Protein AF-A0A934SP46-F1 (afdb_m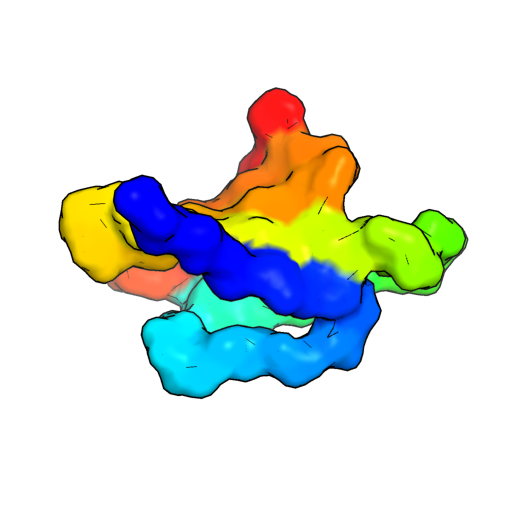onomer_lite)

Foldseek 3Di:
DDFFDKDALVDDDPPPDDPLQVVVSVVVSVVCVVDPRVPKMWTWDADPNWIWIAIPQQWIWTQDPVRHIDIDGD

Secondary structure (DSSP, 8-state):
--PPEEEETTSPPPTTS-HHHHHHHHHHHHHTTTS--TT-EEEEEEETTEEEEEETTSEEEEE-TTS-EEEEE-

Structure (mmCIF, N/CA/C/O backbone):
data_AF-A0A934SP46-F1
#
_entry.id   AF-A0A934SP46-F1
#
loop_
_atom_site.group_PDB
_atom_site.id
_atom_site.type_symbol
_atom_site.label_atom_id
_atom_site.label_alt_id
_atom_site.label_comp_id
_atom_site.label_asym_id
_atom_site.label_entity_id
_atom_site.label_seq_id
_atom_site.pdbx_PDB_ins_code
_atom_site.Cartn_x
_atom_site.Cartn_y
_atom_site.Cartn_z
_atom_site.occupancy
_atom_site.B_iso_or_equiv
_atom_site.auth_seq_id
_atom_site.auth_comp_id
_atom_site.auth_asym_id
_atom_site.auth_atom_id
_atom_site.pdbx_PDB_model_num
ATOM 1 N N . MET A 1 1 ? 3.911 -4.210 21.029 1.00 41.44 1 MET A N 1
ATOM 2 C CA . MET A 1 1 ? 4.082 -3.575 19.707 1.00 41.44 1 MET A CA 1
ATOM 3 C C . MET A 1 1 ? 3.599 -4.569 18.667 1.00 41.44 1 MET A C 1
ATOM 5 O O . MET A 1 1 ? 4.120 -5.676 18.648 1.00 41.44 1 MET A O 1
ATOM 9 N N . GLN A 1 2 ? 2.547 -4.255 17.911 1.00 51.62 2 GLN A N 1
ATOM 10 C CA . GLN A 1 2 ? 2.056 -5.157 16.866 1.00 51.62 2 GLN A CA 1
ATOM 11 C C . GLN A 1 2 ? 2.917 -4.919 15.622 1.00 51.62 2 GLN A C 1
ATOM 13 O O . GLN A 1 2 ? 2.861 -3.836 15.048 1.00 51.62 2 GLN A O 1
ATOM 18 N N . LEU A 1 3 ? 3.766 -5.890 15.266 1.00 59.75 3 LEU A N 1
ATOM 19 C CA . LEU A 1 3 ? 4.481 -5.870 13.989 1.00 59.75 3 LEU A CA 1
ATO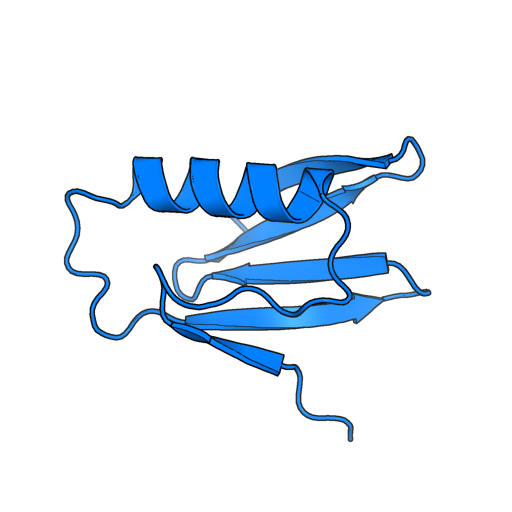M 20 C C . LEU A 1 3 ? 3.440 -5.738 12.866 1.00 59.75 3 LEU A C 1
ATOM 22 O O . LEU A 1 3 ? 2.488 -6.521 12.820 1.00 59.75 3 LEU A O 1
ATOM 26 N N . GLY A 1 4 ? 3.611 -4.746 11.989 1.00 76.50 4 GLY A N 1
ATOM 27 C CA . GLY A 1 4 ? 2.822 -4.626 10.765 1.00 76.50 4 GLY A CA 1
ATOM 28 C C . GLY A 1 4 ? 2.915 -5.901 9.923 1.00 76.50 4 GLY A C 1
ATOM 29 O O . GLY A 1 4 ? 3.891 -6.650 10.004 1.00 76.50 4 GLY A O 1
ATOM 30 N N . THR A 1 5 ? 1.884 -6.184 9.129 1.00 92.88 5 THR A N 1
ATOM 31 C CA . THR A 1 5 ? 1.923 -7.324 8.201 1.00 92.88 5 THR A CA 1
ATOM 32 C C . THR A 1 5 ? 2.862 -6.967 7.055 1.00 92.88 5 THR A C 1
ATOM 34 O O . THR A 1 5 ? 2.691 -5.905 6.470 1.00 92.88 5 THR A O 1
ATOM 37 N N . ARG A 1 6 ? 3.838 -7.820 6.729 1.00 96.12 6 ARG A N 1
ATOM 38 C CA . ARG A 1 6 ? 4.755 -7.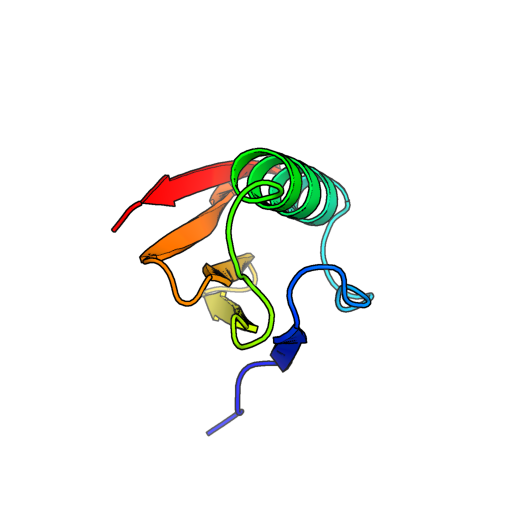602 5.598 1.00 96.12 6 ARG A CA 1
ATOM 39 C C . ARG A 1 6 ? 4.640 -8.729 4.584 1.00 96.12 6 ARG A C 1
ATOM 41 O O . ARG A 1 6 ? 4.563 -9.889 4.984 1.00 96.12 6 ARG A O 1
ATOM 48 N N . TRP A 1 7 ? 4.653 -8.399 3.297 1.00 97.69 7 TRP A N 1
ATOM 49 C CA . TRP A 1 7 ? 4.585 -9.372 2.199 1.00 97.69 7 TRP A CA 1
ATOM 50 C C . TRP A 1 7 ? 5.418 -8.891 0.996 1.00 97.69 7 TRP A C 1
ATOM 52 O O . TRP A 1 7 ? 5.727 -7.703 0.919 1.00 97.69 7 TRP A O 1
ATOM 62 N N . PRO A 1 8 ? 5.890 -9.789 0.108 1.00 98.06 8 PRO A N 1
ATOM 63 C CA . PRO A 1 8 ? 6.622 -9.387 -1.098 1.00 98.06 8 PRO A CA 1
ATOM 64 C C . PRO A 1 8 ? 5.726 -8.680 -2.118 1.00 98.06 8 PRO A C 1
ATOM 66 O O . PRO A 1 8 ? 4.525 -8.951 -2.175 1.00 98.06 8 PRO A O 1
ATOM 69 N N . VAL A 1 9 ? 6.337 -7.854 -2.970 1.00 98.12 9 VAL A N 1
ATOM 70 C CA . VAL A 1 9 ? 5.729 -7.410 -4.236 1.00 98.12 9 VAL A CA 1
ATOM 71 C C . VAL A 1 9 ? 5.300 -8.630 -5.063 1.00 98.12 9 VAL A C 1
ATOM 73 O O . VAL A 1 9 ? 6.013 -9.633 -5.123 1.00 98.12 9 VAL A O 1
ATOM 76 N N . GLY A 1 10 ? 4.097 -8.581 -5.636 1.00 97.06 10 GLY A N 1
ATOM 77 C CA . GLY A 1 10 ? 3.464 -9.686 -6.360 1.00 97.06 10 GLY A CA 1
ATOM 78 C C . GLY A 1 10 ? 2.903 -10.795 -5.458 1.00 97.06 10 GLY A C 1
ATOM 79 O O . GLY A 1 10 ? 2.298 -11.743 -5.956 1.00 97.06 10 GLY A O 1
ATOM 80 N N . GLY A 1 11 ? 3.074 -10.690 -4.136 1.00 96.94 11 GLY A N 1
ATOM 81 C CA . GLY A 1 11 ? 2.573 -11.655 -3.159 1.00 96.94 11 GLY A CA 1
ATOM 82 C C . GLY A 1 11 ? 1.060 -11.593 -2.921 1.00 96.94 11 GLY A C 1
ATOM 83 O O . GLY A 1 11 ? 0.330 -10.772 -3.484 1.00 96.94 11 GLY A O 1
ATOM 84 N N . GLU A 1 12 ? 0.581 -12.478 -2.044 1.00 96.88 12 GLU A N 1
ATOM 85 C CA . GLU A 1 12 ? -0.804 -12.450 -1.571 1.00 96.88 12 GLU A CA 1
ATOM 86 C C . GLU A 1 12 ? -1.026 -11.257 -0.631 1.00 96.88 12 GLU A C 1
ATOM 88 O O . GLU A 1 12 ? -0.336 -11.095 0.379 1.00 96.88 12 GLU A O 1
ATOM 93 N N . THR A 1 13 ? -2.007 -10.421 -0.967 1.00 96.81 13 THR A N 1
ATOM 94 C CA . THR A 1 13 ? -2.419 -9.284 -0.143 1.00 96.81 13 THR A CA 1
ATOM 95 C C . THR A 1 13 ? -3.204 -9.758 1.086 1.00 96.81 13 THR A C 1
ATOM 97 O O . THR A 1 13 ? -4.042 -10.652 0.955 1.00 96.81 13 THR A O 1
ATOM 100 N N . PRO A 1 14 ? -3.028 -9.144 2.273 1.00 95.31 14 PRO A N 1
ATOM 101 C CA . PRO A 1 14 ? -3.797 -9.508 3.461 1.00 95.31 14 PRO A CA 1
ATOM 102 C C . PRO A 1 14 ? -5.315 -9.432 3.236 1.00 95.31 14 PRO A C 1
ATOM 104 O O . PRO A 1 14 ? -5.830 -8.378 2.878 1.00 95.31 14 PRO A O 1
ATOM 107 N N . ALA A 1 15 ? -6.045 -10.505 3.563 1.00 93.38 15 ALA A N 1
ATOM 108 C CA . ALA A 1 15 ? -7.494 -10.632 3.323 1.00 93.38 15 ALA A CA 1
ATOM 109 C C . ALA A 1 15 ? -8.381 -9.563 4.000 1.00 93.38 15 ALA A C 1
ATOM 111 O O . ALA A 1 15 ? -9.559 -9.438 3.689 1.00 93.38 15 ALA A O 1
ATOM 112 N N . ARG A 1 16 ? -7.829 -8.803 4.952 1.00 92.06 16 ARG A N 1
ATOM 113 C CA . ARG A 1 16 ? -8.511 -7.692 5.638 1.00 92.06 16 ARG A CA 1
ATOM 114 C C . ARG A 1 16 ? -8.439 -6.358 4.886 1.00 92.06 16 ARG A C 1
ATOM 116 O O . ARG A 1 16 ? -8.967 -5.369 5.389 1.00 92.06 16 ARG A O 1
ATOM 123 N N . LEU A 1 17 ? -7.702 -6.289 3.777 1.00 96.38 17 LEU A N 1
ATOM 124 C CA . LEU A 1 17 ? -7.595 -5.070 2.985 1.00 96.38 17 LEU A CA 1
ATOM 125 C C . LEU A 1 17 ? -8.888 -4.831 2.192 1.00 96.38 17 LEU A C 1
ATOM 127 O O . LEU A 1 17 ? -9.398 -5.773 1.591 1.00 96.38 17 LEU A O 1
ATOM 131 N N . PRO A 1 18 ? -9.400 -3.590 2.160 1.00 96.56 18 PRO A N 1
ATOM 132 C CA . PRO A 1 18 ? -10.474 -3.213 1.246 1.00 96.56 18 PRO A CA 1
ATOM 133 C C . PRO A 1 18 ? -10.058 -3.393 -0.217 1.00 96.56 18 PRO A C 1
ATOM 135 O O . PRO A 1 18 ? -8.901 -3.142 -0.562 1.00 96.56 18 PRO A O 1
ATOM 138 N N . ASP A 1 19 ? -11.013 -3.734 -1.085 1.00 97.50 19 ASP A N 1
ATOM 139 C CA . ASP A 1 19 ? -10.761 -3.956 -2.516 1.00 97.50 19 ASP A CA 1
ATOM 140 C C . ASP A 1 19 ? -10.129 -2.739 -3.209 1.00 97.50 19 ASP A C 1
ATOM 142 O O . ASP A 1 19 ? -9.267 -2.904 -4.067 1.00 97.50 19 ASP A O 1
ATOM 146 N N . THR A 1 20 ? -10.485 -1.515 -2.799 1.00 97.88 20 THR A N 1
ATOM 147 C CA . THR A 1 20 ? -9.889 -0.278 -3.338 1.00 97.88 20 THR A CA 1
ATOM 148 C C . THR A 1 20 ? -8.395 -0.177 -3.039 1.00 97.88 20 THR A C 1
ATOM 150 O O . THR A 1 20 ? -7.616 0.231 -3.895 1.00 97.88 20 THR A O 1
ATOM 153 N N . VAL A 1 21 ? -7.962 -0.622 -1.856 1.00 98.31 21 VAL A N 1
ATOM 154 C CA . VAL A 1 21 ? -6.539 -0.665 -1.488 1.00 98.31 21 VAL A CA 1
ATOM 155 C C . VAL A 1 21 ? -5.819 -1.771 -2.251 1.00 98.31 21 VAL A C 1
ATOM 157 O O . VAL A 1 21 ? -4.693 -1.570 -2.695 1.00 98.31 21 VAL A O 1
ATOM 160 N N . VAL A 1 22 ? -6.460 -2.930 -2.437 1.00 98.38 22 VAL A N 1
ATOM 161 C CA . VAL A 1 22 ? -5.896 -4.021 -3.248 1.00 98.38 22 VAL A CA 1
ATOM 162 C C . VAL A 1 22 ? -5.711 -3.577 -4.700 1.00 98.38 22 VAL A C 1
ATOM 164 O O . VAL A 1 22 ? -4.659 -3.846 -5.274 1.00 98.38 22 VAL A O 1
ATOM 167 N N . ALA A 1 23 ? -6.679 -2.860 -5.275 1.00 98.38 23 ALA A N 1
ATOM 168 C CA . ALA A 1 23 ? -6.568 -2.294 -6.616 1.00 98.38 23 ALA A CA 1
ATOM 169 C C . ALA A 1 23 ? -5.376 -1.329 -6.725 1.00 98.38 23 ALA A C 1
ATOM 171 O O . ALA A 1 23 ? -4.521 -1.533 -7.584 1.00 98.38 23 ALA A O 1
ATOM 172 N N . ALA A 1 24 ? -5.243 -0.378 -5.794 1.00 98.44 24 ALA A N 1
ATOM 173 C CA . ALA A 1 24 ? -4.111 0.552 -5.763 1.00 98.44 24 ALA A CA 1
ATOM 174 C C . ALA A 1 24 ? -2.752 -0.160 -5.606 1.00 98.44 24 ALA A C 1
ATOM 176 O O . ALA A 1 24 ? -1.776 0.228 -6.240 1.00 98.44 24 ALA A O 1
ATOM 177 N N . ILE A 1 25 ? -2.673 -1.237 -4.809 1.00 98.50 25 ILE A N 1
ATOM 178 C CA . ILE A 1 25 ? -1.457 -2.066 -4.716 1.00 98.50 25 ILE A CA 1
ATOM 179 C C . ILE A 1 25 ? -1.106 -2.632 -6.092 1.00 98.50 25 ILE A C 1
ATOM 181 O O . ILE A 1 25 ? 0.040 -2.532 -6.512 1.00 98.50 25 ILE A O 1
ATOM 185 N N . ARG A 1 26 ? -2.079 -3.207 -6.809 1.00 98.38 26 ARG A N 1
ATOM 186 C CA . ARG A 1 26 ? -1.839 -3.791 -8.138 1.00 98.38 26 ARG A CA 1
A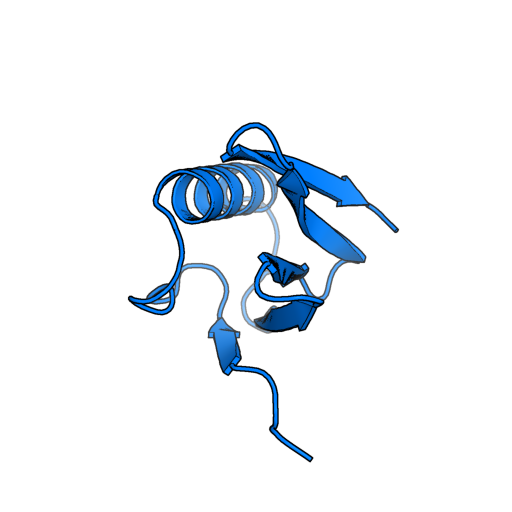TOM 187 C C . ARG A 1 26 ? -1.438 -2.750 -9.177 1.00 98.38 26 ARG A C 1
ATOM 189 O O . ARG A 1 26 ? -0.622 -3.064 -10.036 1.00 98.38 26 ARG A O 1
ATOM 196 N N . GLU A 1 27 ? -1.980 -1.540 -9.090 1.00 98.44 27 GLU A N 1
ATOM 197 C CA . GLU A 1 27 ? -1.570 -0.419 -9.940 1.00 98.44 27 GLU A CA 1
ATOM 198 C C . GLU A 1 27 ? -0.102 -0.056 -9.698 1.00 98.44 27 GLU A C 1
ATOM 200 O O . GLU A 1 27 ? 0.681 -0.078 -10.644 1.00 98.44 27 GLU A O 1
ATOM 205 N N . VAL A 1 28 ? 0.306 0.148 -8.441 1.00 98.31 28 VAL A N 1
ATOM 206 C CA . VAL A 1 28 ? 1.713 0.433 -8.104 1.00 98.31 28 VAL A CA 1
ATOM 207 C C . VAL A 1 28 ? 2.633 -0.720 -8.518 1.00 98.31 28 VAL A C 1
ATOM 209 O O . VAL A 1 28 ? 3.703 -0.488 -9.075 1.00 98.31 28 VAL A O 1
ATOM 212 N N . GLU A 1 29 ? 2.231 -1.976 -8.297 1.00 98.38 29 GLU A N 1
ATOM 213 C CA . GLU A 1 29 ? 3.009 -3.145 -8.733 1.00 98.38 29 GLU A CA 1
ATOM 214 C C . GLU A 1 29 ? 3.211 -3.184 -10.255 1.00 98.38 29 GLU A C 1
ATOM 216 O O . GLU A 1 29 ? 4.269 -3.615 -10.714 1.00 98.38 29 GLU A O 1
ATOM 221 N N . ALA A 1 30 ? 2.235 -2.713 -11.037 1.00 98.25 30 ALA A N 1
ATOM 222 C CA . ALA A 1 30 ? 2.366 -2.600 -12.486 1.00 98.25 30 ALA A CA 1
ATOM 223 C C . ALA A 1 30 ? 3.351 -1.492 -12.897 1.00 98.25 30 ALA A C 1
ATOM 225 O O . ALA A 1 30 ? 4.096 -1.678 -13.857 1.00 98.25 30 ALA A O 1
ATOM 226 N N . GLU A 1 31 ? 3.405 -0.375 -12.165 1.00 97.00 31 GLU A N 1
ATOM 227 C CA . GLU A 1 31 ? 4.351 0.722 -12.429 1.00 97.00 31 GLU A CA 1
ATOM 228 C C . GLU A 1 31 ? 5.814 0.318 -12.201 1.00 97.00 31 GLU A C 1
ATOM 230 O O . GLU A 1 31 ? 6.716 0.836 -12.860 1.00 97.00 31 GLU A O 1
ATOM 235 N N . VAL A 1 32 ? 6.061 -0.623 -11.285 1.00 96.44 32 VAL A N 1
ATOM 236 C CA . VAL A 1 32 ? 7.412 -1.096 -10.936 1.00 96.44 32 VAL A CA 1
ATOM 237 C C . VAL A 1 32 ? 7.758 -2.450 -11.558 1.00 96.44 32 VAL A C 1
ATOM 239 O O . VAL A 1 32 ? 8.791 -3.030 -11.226 1.00 96.44 32 VAL A O 1
ATOM 242 N N . ALA A 1 33 ? 6.923 -2.960 -12.468 1.00 95.81 33 ALA A N 1
ATOM 243 C CA . ALA A 1 33 ? 7.087 -4.284 -13.071 1.00 95.81 33 ALA A CA 1
ATOM 244 C C . ALA A 1 33 ? 8.398 -4.443 -13.867 1.00 95.81 33 ALA A C 1
ATOM 246 O O . ALA A 1 33 ? 8.916 -5.554 -13.975 1.00 95.81 33 ALA A O 1
ATOM 247 N N . ASP A 1 34 ? 8.950 -3.342 -14.386 1.00 96.38 34 ASP A N 1
ATOM 248 C CA . ASP A 1 34 ? 10.212 -3.321 -15.139 1.00 96.38 34 ASP A CA 1
ATOM 249 C C . ASP A 1 34 ? 11.468 -3.200 -14.242 1.00 96.38 34 ASP A C 1
ATOM 251 O O . ASP A 1 34 ? 12.594 -3.162 -14.745 1.00 96.38 34 ASP A O 1
ATOM 255 N N . LEU A 1 35 ? 11.304 -3.127 -12.914 1.00 96.44 35 LEU A N 1
ATOM 256 C CA . LEU A 1 35 ? 12.393 -3.022 -11.936 1.00 96.44 35 LEU A CA 1
ATOM 257 C C . LEU A 1 35 ? 12.687 -4.373 -11.259 1.00 96.44 35 LEU A C 1
ATOM 259 O O . LEU A 1 35 ? 11.825 -5.246 -11.164 1.00 96.44 35 LEU A O 1
ATOM 263 N N . ASP A 1 36 ? 13.896 -4.537 -10.706 1.00 96.81 36 ASP A N 1
ATOM 264 C CA . ASP A 1 36 ? 14.200 -5.676 -9.824 1.00 96.81 36 ASP A CA 1
ATOM 265 C C . ASP A 1 36 ? 13.597 -5.452 -8.428 1.00 96.81 36 ASP A C 1
ATOM 267 O O . ASP A 1 36 ? 14.216 -4.873 -7.530 1.00 96.81 36 ASP A O 1
ATOM 271 N N . THR A 1 37 ? 12.364 -5.926 -8.256 1.00 97.25 37 THR A N 1
ATOM 272 C CA . THR A 1 37 ? 11.596 -5.839 -7.008 1.00 97.25 37 THR A CA 1
ATOM 273 C C . THR A 1 37 ? 11.711 -7.099 -6.141 1.00 97.25 37 THR A C 1
ATOM 275 O O . THR A 1 37 ? 10.990 -7.235 -5.153 1.00 97.25 37 THR A O 1
ATOM 278 N N . THR A 1 38 ? 12.657 -8.009 -6.433 1.00 96.31 38 THR A N 1
ATOM 279 C CA . THR A 1 38 ? 12.803 -9.317 -5.750 1.00 96.31 38 THR A CA 1
ATOM 280 C C . THR A 1 38 ? 12.868 -9.202 -4.222 1.00 96.31 38 THR A C 1
ATOM 282 O O . THR A 1 38 ? 12.355 -10.057 -3.496 1.00 96.31 38 THR A O 1
ATOM 285 N N 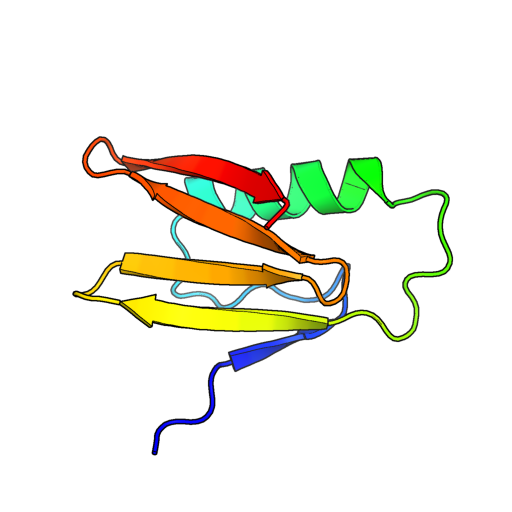. ASN A 1 39 ? 13.500 -8.139 -3.718 1.00 96.75 39 ASN A N 1
ATOM 286 C CA . ASN A 1 39 ? 13.658 -7.900 -2.282 1.00 96.75 39 ASN A CA 1
ATOM 287 C C . ASN A 1 39 ? 12.649 -6.905 -1.699 1.00 96.75 39 ASN A C 1
ATOM 289 O O . ASN A 1 39 ? 12.655 -6.709 -0.484 1.00 96.75 39 ASN A O 1
ATOM 293 N N . TRP A 1 40 ? 11.795 -6.300 -2.527 1.00 98.00 40 TRP A N 1
ATOM 294 C CA . TRP A 1 40 ? 10.864 -5.265 -2.094 1.00 98.00 40 TRP A CA 1
ATOM 295 C C . TRP A 1 40 ? 9.703 -5.873 -1.316 1.00 98.00 40 TRP A C 1
ATOM 297 O O . TRP A 1 40 ? 9.178 -6.949 -1.634 1.00 98.00 40 TRP A O 1
ATOM 307 N N . ARG A 1 41 ? 9.299 -5.168 -0.267 1.00 98.00 41 ARG A N 1
ATOM 308 C CA . ARG A 1 41 ? 8.224 -5.553 0.633 1.00 98.00 41 ARG A CA 1
ATOM 309 C C . ARG A 1 41 ? 7.202 -4.441 0.735 1.00 98.00 41 ARG A C 1
ATOM 311 O O . ARG A 1 41 ? 7.534 -3.269 0.866 1.00 98.00 41 ARG A O 1
ATOM 318 N N . TRP A 1 42 ? 5.954 -4.868 0.784 1.00 98.25 42 TRP A N 1
ATOM 319 C CA . TRP A 1 42 ? 4.866 -4.086 1.327 1.00 98.25 42 TRP A CA 1
ATOM 320 C C . TRP A 1 42 ? 4.839 -4.226 2.849 1.00 98.25 42 TRP A C 1
ATOM 322 O O . TRP A 1 42 ? 5.110 -5.305 3.391 1.00 98.25 42 TRP A O 1
ATOM 332 N N . THR A 1 43 ? 4.467 -3.153 3.537 1.00 97.31 43 THR A N 1
ATOM 333 C CA . THR A 1 43 ? 4.229 -3.110 4.980 1.00 97.31 43 THR A CA 1
ATOM 334 C C . THR A 1 43 ? 2.854 -2.509 5.242 1.00 97.31 43 THR A C 1
ATOM 336 O O . THR A 1 43 ? 2.583 -1.377 4.869 1.00 97.31 43 THR A O 1
ATOM 339 N N . LEU A 1 44 ? 1.976 -3.260 5.909 1.00 97.06 44 LEU A N 1
ATOM 340 C CA . LEU A 1 44 ? 0.660 -2.799 6.348 1.00 97.06 44 LEU A CA 1
ATOM 341 C C . LEU A 1 44 ? 0.702 -2.390 7.813 1.00 97.06 44 LEU A C 1
ATOM 343 O O . LEU A 1 44 ? 0.942 -3.220 8.701 1.00 97.06 44 LEU A O 1
ATOM 347 N N . THR A 1 45 ? 0.330 -1.142 8.057 1.00 95.25 45 THR A N 1
ATOM 348 C CA . THR A 1 45 ? 0.006 -0.605 9.375 1.00 95.25 45 THR A CA 1
ATOM 349 C C . THR A 1 45 ? -1.440 -0.107 9.409 1.00 95.25 45 THR A C 1
ATOM 351 O O . THR A 1 45 ? -2.114 -0.003 8.385 1.00 95.25 45 THR A O 1
ATOM 354 N N . TRP A 1 46 ? -1.957 0.131 10.612 1.00 93.44 46 TRP A N 1
ATOM 355 C CA . TRP A 1 46 ? -3.303 0.662 10.808 1.00 93.44 46 TRP A CA 1
ATOM 356 C C . TRP A 1 46 ? -3.216 1.940 11.620 1.00 93.44 46 TRP A C 1
ATOM 358 O O . TRP A 1 46 ? -2.654 1.937 12.716 1.00 93.44 46 TRP A O 1
ATOM 368 N N . LEU A 1 47 ? -3.813 3.007 11.100 1.00 92.19 47 LEU A N 1
ATOM 369 C CA . LEU A 1 47 ? -3.931 4.285 11.784 1.00 92.19 47 LEU A CA 1
ATOM 370 C C . LEU A 1 47 ? -5.409 4.641 11.894 1.00 92.19 47 LEU A C 1
ATOM 372 O O . LEU A 1 47 ? -6.094 4.776 10.884 1.00 92.19 47 LEU A O 1
ATOM 376 N N . GLU A 1 48 ? -5.907 4.754 13.126 1.00 92.25 48 GLU A N 1
ATOM 377 C CA . GLU A 1 48 ? -7.313 5.094 13.405 1.00 92.25 48 GLU A CA 1
ATOM 378 C C . GLU A 1 48 ? -8.319 4.190 12.663 1.00 92.25 48 GLU A C 1
ATOM 380 O O . GLU A 1 48 ? -9.355 4.637 12.177 1.00 92.25 48 GLU A O 1
ATOM 385 N N . GLY A 1 49 ? -7.993 2.898 12.541 1.00 91.75 49 GLY A N 1
ATOM 386 C CA . GLY A 1 49 ? -8.835 1.920 11.846 1.00 91.75 49 GLY A CA 1
ATOM 387 C C . GLY A 1 49 ? -8.753 1.968 10.317 1.00 91.75 49 GLY A C 1
ATOM 388 O O . GLY A 1 49 ? -9.464 1.211 9.665 1.00 91.75 49 GLY A O 1
ATOM 389 N N . ARG A 1 50 ? -7.871 2.791 9.738 1.00 94.44 50 ARG A N 1
ATOM 390 C CA . ARG A 1 50 ? -7.613 2.843 8.294 1.00 94.44 50 ARG A CA 1
ATOM 391 C C . ARG A 1 50 ? -6.282 2.170 7.947 1.00 94.44 50 ARG A C 1
ATOM 393 O O . ARG A 1 50 ? -5.309 2.357 8.685 1.00 94.44 50 ARG A O 1
ATOM 400 N N . PRO A 1 51 ? -6.219 1.394 6.853 1.00 96.56 51 PRO A N 1
ATOM 401 C CA . PRO A 1 51 ? -4.972 0.797 6.401 1.00 96.56 51 PRO A CA 1
ATOM 402 C C . PRO A 1 51 ? -4.039 1.870 5.827 1.00 96.56 51 PRO A C 1
ATOM 404 O O . PRO A 1 51 ? -4.470 2.755 5.084 1.00 96.56 51 PRO A O 1
ATOM 407 N N . ILE A 1 52 ? -2.756 1.755 6.156 1.00 96.62 52 ILE A N 1
ATOM 408 C CA . ILE A 1 52 ? -1.654 2.449 5.488 1.00 96.62 52 ILE A CA 1
ATOM 409 C C . ILE A 1 52 ? -0.715 1.362 4.977 1.00 96.62 52 ILE A C 1
ATOM 411 O O . ILE A 1 52 ? -0.265 0.516 5.757 1.00 96.62 52 ILE A O 1
ATOM 415 N N . VAL A 1 53 ? -0.475 1.350 3.669 1.00 97.75 53 VAL A N 1
ATOM 416 C CA . VAL A 1 53 ? 0.357 0.345 3.005 1.00 97.75 53 VAL A CA 1
ATOM 417 C C . VAL A 1 53 ? 1.565 1.036 2.396 1.00 97.75 53 VAL A C 1
ATOM 419 O O . VAL A 1 53 ? 1.416 1.893 1.537 1.00 97.75 53 VAL A O 1
ATOM 422 N N . GLU A 1 54 ? 2.751 0.668 2.855 1.00 98.06 54 GLU A N 1
ATOM 423 C CA . GLU A 1 54 ? 4.017 1.283 2.453 1.00 98.06 54 GLU A CA 1
ATOM 424 C C . GLU A 1 54 ? 4.844 0.277 1.657 1.00 98.06 54 GLU A C 1
ATOM 426 O O . GLU A 1 54 ? 5.001 -0.870 2.084 1.00 98.06 54 GLU A O 1
ATOM 431 N N . LEU A 1 55 ? 5.364 0.695 0.510 1.00 98.25 55 LEU A N 1
AT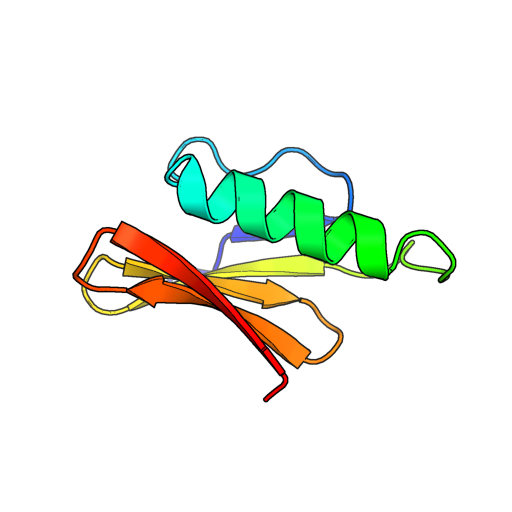OM 432 C CA . LEU A 1 55 ? 6.359 -0.030 -0.268 1.00 98.25 55 LEU A CA 1
ATOM 433 C C . LEU A 1 55 ? 7.757 0.418 0.162 1.00 98.25 55 LEU A C 1
ATOM 435 O O . LEU A 1 55 ? 7.972 1.589 0.471 1.00 98.25 55 LEU A O 1
ATOM 439 N N . ASP A 1 56 ? 8.729 -0.493 0.124 1.00 97.12 56 ASP A N 1
ATOM 440 C CA . ASP A 1 56 ? 10.128 -0.187 0.466 1.00 97.12 56 ASP A CA 1
ATOM 441 C C . ASP A 1 56 ? 10.758 0.943 -0.388 1.00 97.12 56 ASP A C 1
ATOM 443 O O . ASP A 1 56 ? 11.800 1.481 -0.016 1.00 97.12 56 ASP A O 1
ATOM 447 N N . ASP A 1 57 ? 10.150 1.326 -1.515 1.00 95.94 57 ASP A N 1
ATOM 448 C CA . ASP A 1 57 ? 10.617 2.422 -2.373 1.00 95.94 57 ASP A CA 1
ATOM 449 C C . ASP A 1 57 ? 10.131 3.822 -1.937 1.00 95.94 57 ASP A C 1
ATOM 451 O O . ASP A 1 57 ? 10.495 4.822 -2.566 1.00 95.94 57 ASP A O 1
ATOM 455 N N . GLY A 1 58 ? 9.328 3.893 -0.870 1.00 97.00 58 GLY A N 1
ATOM 456 C CA . GLY A 1 58 ? 8.728 5.119 -0.340 1.00 97.00 58 GLY A CA 1
ATOM 457 C C . GLY A 1 58 ? 7.299 5.386 -0.822 1.00 97.00 58 GLY A C 1
ATOM 458 O O . GLY A 1 58 ? 6.699 6.381 -0.419 1.00 97.00 58 GLY A O 1
ATOM 459 N N . THR A 1 59 ? 6.721 4.527 -1.667 1.00 98.25 59 THR A N 1
ATOM 460 C CA . THR A 1 59 ? 5.309 4.650 -2.054 1.00 98.25 59 THR A CA 1
ATOM 461 C C . THR A 1 59 ? 4.396 4.295 -0.882 1.00 98.25 59 THR A C 1
ATOM 463 O O . THR A 1 59 ? 4.529 3.239 -0.270 1.00 98.25 59 THR A O 1
ATOM 466 N N . VAL A 1 60 ? 3.427 5.156 -0.588 1.00 98.31 60 VAL A N 1
ATOM 467 C CA . VAL A 1 60 ? 2.446 5.005 0.486 1.00 98.31 60 VAL A CA 1
ATOM 468 C C . VAL A 1 60 ? 1.036 5.054 -0.092 1.00 98.31 60 VAL A C 1
ATOM 470 O O . VAL A 1 60 ? 0.624 6.047 -0.688 1.00 98.31 60 VAL A O 1
ATOM 473 N N . ILE A 1 61 ? 0.266 3.995 0.143 1.00 98.38 61 ILE A N 1
ATOM 474 C CA . ILE A 1 61 ? -1.155 3.899 -0.187 1.00 98.38 61 ILE A CA 1
ATOM 475 C C . ILE A 1 61 ? -1.970 4.149 1.081 1.00 98.38 61 ILE A C 1
ATOM 477 O O . ILE A 1 61 ? -1.772 3.496 2.112 1.00 98.38 61 ILE A O 1
ATOM 481 N N . ARG A 1 62 ? -2.912 5.090 1.002 1.00 97.50 62 ARG A N 1
ATOM 482 C CA . ARG A 1 62 ? -3.819 5.452 2.100 1.00 97.50 62 ARG A CA 1
ATOM 483 C C . ARG A 1 62 ? -5.264 5.349 1.648 1.00 97.50 62 ARG A C 1
ATOM 485 O O . ARG A 1 62 ? -5.580 5.695 0.516 1.00 97.50 62 ARG A O 1
ATOM 492 N N . LEU A 1 63 ? -6.131 4.914 2.559 1.00 96.81 63 LEU A N 1
ATOM 493 C CA . LEU A 1 63 ? -7.577 4.942 2.361 1.00 96.81 63 LEU A CA 1
ATOM 494 C C . LEU A 1 63 ? -8.155 6.269 2.873 1.00 96.81 63 LEU A C 1
ATOM 496 O O . LEU A 1 63 ? -8.071 6.565 4.071 1.00 96.81 63 LEU A O 1
ATOM 500 N N . GLY A 1 64 ? -8.737 7.047 1.966 1.00 93.69 64 GLY A N 1
ATOM 501 C CA . GLY A 1 64 ? -9.477 8.269 2.244 1.00 93.69 64 GLY A CA 1
ATOM 502 C C . GLY A 1 64 ? -10.804 8.016 2.975 1.00 93.69 64 GLY A C 1
ATOM 503 O O . GLY A 1 64 ? -11.299 6.887 3.034 1.00 93.69 64 GLY A O 1
ATOM 504 N N . PRO A 1 65 ? -11.400 9.059 3.582 1.00 91.81 65 PRO A N 1
ATOM 505 C CA . PRO A 1 65 ? -12.675 8.951 4.301 1.00 91.81 65 PRO A CA 1
ATOM 506 C C . PRO A 1 65 ? -13.876 8.639 3.390 1.00 91.81 65 PRO A C 1
ATOM 508 O O . PRO A 1 65 ? -14.907 8.175 3.869 1.00 91.81 65 PRO A O 1
ATOM 511 N N . ASP A 1 66 ? -13.740 8.897 2.096 1.00 93.94 66 ASP A N 1
ATOM 512 C CA . ASP A 1 66 ? -14.657 8.560 1.005 1.00 93.94 66 ASP A CA 1
ATOM 513 C C . ASP A 1 66 ? -14.522 7.107 0.517 1.00 93.94 66 ASP A C 1
ATOM 515 O O . ASP A 1 66 ? -15.326 6.653 -0.296 1.00 93.94 66 ASP A O 1
ATOM 519 N N . GLY A 1 67 ? -13.549 6.357 1.042 1.00 93.81 67 GLY A N 1
ATOM 520 C CA . GLY A 1 67 ? -13.265 4.982 0.635 1.00 93.81 67 GLY A CA 1
ATOM 521 C C . GLY A 1 67 ? -12.365 4.874 -0.598 1.00 93.81 67 GLY A C 1
ATOM 522 O O . GLY A 1 67 ? -12.115 3.757 -1.060 1.00 93.81 67 GLY A O 1
ATOM 523 N N . GLU A 1 68 ? -11.852 5.996 -1.108 1.00 96.62 68 GLU A N 1
ATOM 524 C CA . GLU A 1 68 ? -10.894 6.017 -2.210 1.00 96.62 68 GLU A CA 1
ATOM 525 C C . GLU A 1 68 ? -9.485 5.695 -1.698 1.00 96.62 68 GLU A C 1
ATOM 527 O O . GLU A 1 68 ? -9.070 6.157 -0.634 1.00 96.62 68 GLU A O 1
ATOM 532 N N . ALA A 1 69 ? -8.744 4.865 -2.431 1.00 97.81 69 ALA A N 1
ATOM 533 C CA . ALA A 1 69 ? -7.346 4.591 -2.129 1.00 97.81 69 ALA A CA 1
ATOM 534 C C . ALA A 1 69 ? -6.457 5.487 -2.993 1.00 97.81 69 ALA A C 1
ATOM 536 O O . ALA A 1 69 ? -6.596 5.499 -4.211 1.00 97.81 69 ALA A O 1
ATOM 537 N N . THR A 1 70 ? -5.523 6.202 -2.371 1.00 97.94 70 THR A N 1
ATOM 538 C CA . THR A 1 70 ? -4.581 7.081 -3.076 1.00 97.94 70 THR A CA 1
ATOM 539 C C . THR A 1 70 ? -3.150 6.640 -2.809 1.00 97.94 70 THR A C 1
ATOM 541 O O . THR A 1 70 ? -2.778 6.473 -1.642 1.00 97.94 70 THR A O 1
ATOM 544 N N . ALA A 1 71 ? -2.352 6.499 -3.867 1.00 97.62 71 ALA A N 1
ATOM 545 C CA . ALA A 1 71 ? -0.914 6.272 -3.784 1.00 97.62 71 ALA A CA 1
ATOM 546 C C . ALA A 1 71 ? -0.158 7.605 -3.902 1.00 97.62 71 ALA A C 1
ATOM 548 O O . ALA A 1 71 ? -0.447 8.422 -4.776 1.00 97.62 71 ALA A O 1
ATOM 549 N N . ALA A 1 72 ? 0.811 7.830 -3.020 1.00 96.81 72 ALA A N 1
ATOM 550 C CA . ALA A 1 72 ? 1.727 8.964 -3.078 1.00 96.81 72 ALA A CA 1
ATOM 551 C C . ALA A 1 72 ? 3.126 8.522 -2.644 1.00 96.81 72 ALA A C 1
ATOM 553 O O . ALA A 1 72 ? 3.261 7.544 -1.918 1.00 96.81 72 ALA A O 1
ATOM 554 N N . ARG A 1 73 ? 4.165 9.242 -3.065 1.00 92.62 73 ARG A N 1
ATOM 555 C CA . ARG A 1 73 ? 5.541 9.008 -2.608 1.00 92.62 73 ARG A CA 1
ATOM 556 C C . ARG A 1 73 ? 5.867 9.987 -1.480 1.00 92.62 73 ARG A C 1
ATOM 558 O O . ARG A 1 73 ? 5.612 11.179 -1.659 1.00 92.62 73 ARG A O 1
ATOM 565 N N . ASP A 1 74 ? 6.385 9.485 -0.361 1.00 84.75 74 ASP A N 1
ATOM 566 C CA . ASP A 1 74 ? 6.901 10.301 0.757 1.00 84.75 74 ASP A CA 1
ATOM 567 C C . ASP A 1 74 ? 8.424 10.501 0.651 1.00 84.75 74 ASP A C 1
ATOM 569 O O . ASP A 1 74 ? 9.107 9.608 0.087 1.00 84.75 74 ASP A O 1
#

Radius of gyration: 11.62 Å; chains: 1; bounding box: 29×23×35 Å

pLDDT: mean 94.24, std 9.6, range [41.44, 98.5]

Sequence (74 aa):
MQLGTRWPVGGETPARLPDTVVAAIREVEAEVADLDTTNWRWTLTWLEGRPIVELDDGTVIRLGPDGEATAARD

Organism: NCBI:txid2787634